Protein AF-Q7N1L1-F1 (afdb_monomer)

pLDDT: mean 80.29, std 11.64, range [38.25, 93.38]

Solvent-accessible surface area (backbone at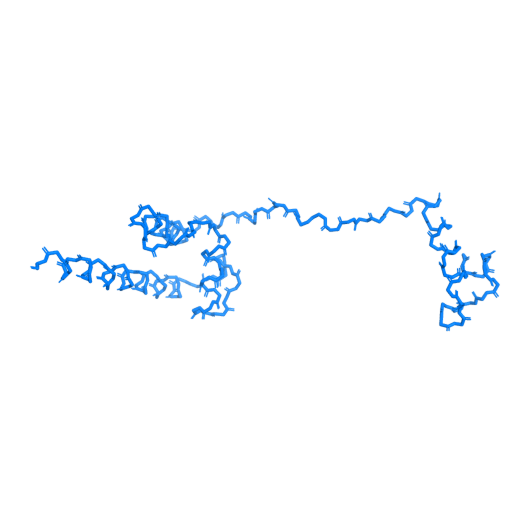oms only — not comparable to full-atom values): 7245 Å² total; per-residue (Å²): 104,56,48,80,73,63,71,36,92,46,78,88,78,50,51,73,72,48,51,50,53,49,54,50,54,40,41,75,74,66,54,72,85,74,74,82,67,79,65,86,68,69,68,83,74,57,81,50,71,65,51,50,50,51,52,51,52,48,40,50,38,22,74,76,61,78,35,95,60,60,48,71,66,51,49,31,56,51,45,24,74,77,69,74,43,82,41,74,79,75,55,52,73,67,56,48,52,52,50,49,53,52,51,51,52,51,52,50,54,54,54,52,56,57,59,70,74,75,114

Secondary structure (DSSP, 8-state):
-HHHHHS-S-GGG--HHHHHHHHHHHHHTT------------PPPP--HHHHHHHHHHHHHHHTTSSS---HHHHHHHHHHHHS-S-GGG--HHHHHHHHHHHHHHHHHHHHHHHTT--

Structure (mmCIF, N/CA/C/O backbone):
data_AF-Q7N1L1-F1
#
_entry.id   AF-Q7N1L1-F1
#
loop_
_atom_site.group_PDB
_atom_site.id
_atom_site.type_symbol
_atom_site.label_atom_id
_atom_site.label_alt_id
_atom_site.label_comp_id
_atom_site.label_asym_id
_atom_site.label_entity_id
_atom_site.label_seq_id
_atom_site.pdbx_PDB_ins_code
_atom_site.Cartn_x
_atom_site.Cartn_y
_atom_site.Cartn_z
_atom_site.occupancy
_atom_site.B_iso_or_equiv
_atom_site.auth_seq_id
_atom_site.auth_comp_id
_atom_site.auth_asym_id
_atom_site.auth_atom_id
_atom_site.pdbx_PDB_model_num
ATOM 1 N N . MET A 1 1 ? 21.893 -0.459 -40.552 1.00 66.56 1 MET A N 1
ATOM 2 C CA . MET A 1 1 ? 20.417 -0.343 -40.559 1.00 66.56 1 MET A CA 1
ATOM 3 C C . MET A 1 1 ? 19.977 1.081 -40.849 1.00 66.56 1 MET A C 1
ATOM 5 O O . MET A 1 1 ? 19.314 1.289 -41.845 1.00 66.56 1 MET A O 1
ATOM 9 N N . LEU A 1 2 ? 20.378 2.064 -40.043 1.00 73.75 2 LEU A N 1
ATOM 10 C CA . LEU A 1 2 ? 20.108 3.477 -40.334 1.00 73.75 2 LEU A CA 1
ATOM 11 C C . LEU A 1 2 ? 20.716 3.895 -41.686 1.00 73.75 2 LEU A C 1
ATOM 13 O O . LEU A 1 2 ? 19.988 4.262 -42.598 1.00 73.75 2 LEU A O 1
ATOM 17 N N . LEU A 1 3 ? 22.014 3.640 -41.879 1.00 79.06 3 LEU A N 1
ATOM 18 C CA . LEU A 1 3 ? 22.712 3.905 -43.145 1.00 79.06 3 LEU A CA 1
ATOM 19 C C . LEU A 1 3 ? 22.078 3.204 -44.362 1.00 79.06 3 LEU A C 1
ATOM 21 O O . LEU A 1 3 ? 22.011 3.781 -45.438 1.00 79.06 3 LEU A O 1
ATOM 25 N N . SER A 1 4 ? 21.588 1.973 -44.190 1.00 75.56 4 SER A N 1
ATOM 26 C CA . SER A 1 4 ? 21.004 1.177 -45.278 1.00 75.56 4 SER A CA 1
ATOM 27 C C . SER A 1 4 ? 19.576 1.595 -45.638 1.00 75.56 4 SER A C 1
ATOM 29 O O . SER A 1 4 ? 19.164 1.416 -46.775 1.00 75.56 4 SER A O 1
ATOM 31 N N . GLU A 1 5 ? 18.811 2.125 -44.680 1.00 74.12 5 GLU A N 1
ATOM 32 C CA . GLU A 1 5 ? 17.409 2.516 -44.890 1.00 74.12 5 GLU A CA 1
ATOM 33 C C . GLU A 1 5 ? 17.251 4.009 -45.210 1.00 74.12 5 GLU A C 1
ATOM 35 O O . GLU A 1 5 ? 16.289 4.394 -45.875 1.00 74.12 5 GLU A O 1
ATOM 40 N N . THR A 1 6 ? 18.171 4.861 -44.740 1.00 74.62 6 THR A N 1
ATOM 41 C CA . THR A 1 6 ? 18.052 6.327 -44.843 1.00 74.62 6 THR A CA 1
ATOM 42 C C . THR A 1 6 ? 19.311 7.035 -45.341 1.00 74.62 6 THR A C 1
ATOM 44 O O . THR A 1 6 ? 19.264 8.245 -45.553 1.00 74.62 6 THR A O 1
ATOM 47 N N . GLY A 1 7 ? 20.433 6.327 -45.518 1.00 79.06 7 GLY A N 1
ATOM 48 C CA . GLY A 1 7 ? 21.715 6.918 -45.927 1.00 79.06 7 GLY A CA 1
ATOM 49 C C . GLY A 1 7 ? 22.415 7.743 -44.841 1.00 79.06 7 GLY A C 1
ATOM 50 O O . GLY A 1 7 ? 23.509 8.245 -45.075 1.00 79.06 7 GLY A O 1
ATOM 51 N N . LYS A 1 8 ? 21.815 7.878 -43.651 1.00 80.12 8 LYS A N 1
ATOM 52 C CA . LYS A 1 8 ? 22.313 8.720 -42.554 1.00 80.12 8 LYS A CA 1
ATOM 53 C C . LYS A 1 8 ? 22.789 7.875 -41.380 1.00 80.12 8 LYS A C 1
ATOM 55 O O . LYS A 1 8 ? 22.163 6.875 -41.019 1.00 80.12 8 LYS A O 1
ATOM 60 N N . ALA A 1 9 ? 23.912 8.273 -40.786 1.00 80.69 9 ALA A N 1
ATOM 61 C CA . ALA A 1 9 ? 24.517 7.558 -39.662 1.00 80.69 9 ALA A CA 1
ATOM 62 C C . ALA A 1 9 ? 23.854 7.906 -38.320 1.00 80.69 9 ALA A C 1
ATOM 64 O O . ALA A 1 9 ? 23.963 7.137 -37.366 1.00 80.69 9 ALA A O 1
ATOM 65 N N . SER A 1 10 ? 23.132 9.030 -38.257 1.00 79.19 10 SER A N 1
ATOM 66 C CA . SER A 1 10 ? 22.520 9.557 -37.039 1.00 79.19 10 SER A CA 1
ATOM 67 C C . SER A 1 10 ? 21.019 9.775 -37.203 1.00 79.19 10 SER A C 1
ATOM 69 O O . SER A 1 10 ? 20.565 10.318 -38.208 1.00 79.19 10 SER A O 1
ATOM 71 N N . THR A 1 11 ? 20.236 9.401 -36.189 1.00 74.50 11 THR A N 1
ATOM 72 C CA . THR A 1 11 ? 18.792 9.691 -36.116 1.00 74.50 11 THR A CA 1
ATOM 73 C C . THR A 1 11 ? 18.499 11.173 -35.898 1.00 74.50 11 THR A C 1
ATOM 75 O O . THR A 1 11 ? 17.405 11.619 -36.223 1.00 74.50 11 THR A O 1
ATOM 78 N N . ARG A 1 12 ? 19.474 11.949 -35.397 1.00 77.19 12 ARG A N 1
ATOM 79 C CA . ARG A 1 12 ? 19.357 13.406 -35.206 1.00 77.19 12 ARG A CA 1
ATOM 80 C C . ARG A 1 12 ? 19.298 14.166 -36.532 1.00 77.19 12 ARG A C 1
ATOM 82 O O . ARG A 1 12 ? 18.763 15.264 -36.586 1.00 77.19 12 ARG A O 1
ATOM 89 N N . GLU A 1 13 ? 19.846 13.576 -37.586 1.00 78.56 13 GLU A N 1
ATOM 90 C CA . GLU A 1 13 ? 19.880 14.154 -38.930 1.00 78.56 13 GLU A CA 1
ATOM 91 C C . GLU A 1 13 ? 18.685 13.707 -39.783 1.00 78.56 13 GLU A C 1
ATOM 93 O O . GLU A 1 13 ? 18.573 14.120 -40.936 1.00 78.56 13 GLU A O 1
ATOM 98 N N . MET A 1 14 ? 17.819 12.824 -39.273 1.00 81.06 14 MET A N 1
ATOM 99 C CA . MET A 1 14 ? 16.713 12.238 -40.033 1.00 81.06 14 MET A CA 1
ATOM 100 C C . MET A 1 14 ? 15.444 13.080 -39.952 1.00 81.06 14 MET A C 1
ATOM 102 O O . MET A 1 14 ? 15.092 13.589 -38.894 1.00 81.06 14 MET A O 1
ATOM 106 N N . ASP A 1 15 ? 14.729 13.149 -41.073 1.00 84.12 15 ASP A N 1
ATOM 107 C CA . ASP A 1 15 ? 13.396 13.745 -41.138 1.00 84.12 15 ASP A CA 1
ATOM 108 C C . ASP A 1 15 ? 12.303 12.718 -40.766 1.00 84.12 15 ASP A C 1
ATOM 110 O O . ASP A 1 15 ? 12.524 11.502 -40.816 1.00 84.12 15 ASP A O 1
ATOM 114 N N . ILE A 1 16 ? 11.105 13.184 -40.415 1.00 83.31 16 ILE A N 1
ATOM 115 C CA . ILE A 1 16 ? 9.947 12.365 -40.007 1.00 83.31 16 ILE A CA 1
ATOM 116 C C . ILE A 1 16 ? 9.665 11.171 -40.952 1.00 83.31 16 ILE A C 1
ATOM 118 O O . ILE A 1 16 ? 9.505 10.044 -40.457 1.00 83.31 16 ILE A O 1
ATOM 122 N N . PRO A 1 17 ? 9.643 11.325 -42.293 1.00 85.31 17 PRO A N 1
ATOM 123 C CA . PRO A 1 17 ? 9.456 10.190 -43.201 1.00 85.31 17 PRO A CA 1
ATOM 124 C C . PRO A 1 17 ? 10.602 9.167 -43.131 1.00 85.31 17 PRO A C 1
ATOM 126 O O 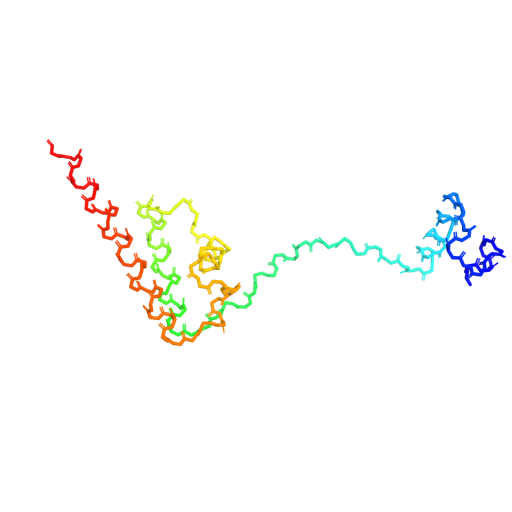. PRO A 1 17 ? 10.368 7.961 -43.231 1.00 85.31 17 PRO A O 1
ATOM 129 N N . GLN A 1 18 ? 11.839 9.614 -42.895 1.00 83.44 18 GLN A N 1
ATOM 130 C CA . GLN A 1 18 ? 13.003 8.732 -42.763 1.00 83.44 18 GLN A CA 1
ATOM 131 C C . GLN A 1 18 ? 12.942 7.924 -41.459 1.00 83.44 18 GLN A C 1
ATOM 133 O O . GLN A 1 18 ? 13.210 6.722 -41.461 1.00 83.44 18 GLN A O 1
ATOM 138 N N . LEU A 1 19 ? 12.517 8.555 -40.362 1.00 84.56 19 LEU A N 1
ATOM 139 C CA . LEU A 1 19 ? 12.297 7.884 -39.077 1.00 84.56 19 LEU A CA 1
ATOM 140 C C . LEU A 1 19 ? 11.189 6.824 -39.168 1.00 84.56 19 LEU A C 1
ATOM 142 O O . LEU A 1 19 ? 11.333 5.725 -38.628 1.00 84.56 19 LEU A O 1
ATOM 146 N N . THR A 1 20 ? 10.116 7.117 -39.905 1.00 86.12 20 THR A N 1
ATOM 147 C CA . THR A 1 20 ? 9.008 6.172 -40.126 1.00 86.12 20 THR A CA 1
ATOM 148 C C . THR A 1 20 ? 9.477 4.933 -40.891 1.00 86.12 20 THR A C 1
ATOM 150 O O . THR A 1 20 ? 9.197 3.807 -40.477 1.00 86.12 20 THR A O 1
ATOM 153 N N . ARG A 1 21 ? 10.287 5.120 -41.940 1.00 84.94 21 ARG A N 1
ATOM 154 C CA . ARG A 1 21 ? 10.881 4.018 -42.713 1.00 84.94 21 ARG A CA 1
ATOM 155 C C . ARG A 1 21 ? 11.781 3.120 -41.862 1.00 84.94 21 ARG A C 1
ATOM 157 O O . ARG A 1 21 ? 11.700 1.896 -41.954 1.00 84.94 21 ARG A O 1
ATOM 164 N N . VAL A 1 22 ? 12.605 3.710 -40.995 1.00 86.88 22 VAL A N 1
ATOM 165 C CA . VAL A 1 22 ? 13.438 2.950 -40.046 1.00 86.88 22 VAL A CA 1
ATOM 166 C C . VAL A 1 22 ? 12.566 2.132 -39.097 1.00 86.88 22 VAL A C 1
ATOM 168 O O . VAL A 1 22 ? 12.830 0.948 -38.892 1.00 86.88 22 VAL A O 1
ATOM 171 N N . LEU A 1 23 ? 11.507 2.729 -38.550 1.00 86.19 23 LEU A N 1
ATOM 172 C CA . LEU A 1 23 ? 10.586 2.056 -37.636 1.00 86.19 23 LEU A CA 1
ATOM 173 C C . LEU A 1 23 ? 9.878 0.866 -38.306 1.00 86.19 23 LEU A C 1
ATOM 175 O O . LEU A 1 23 ? 9.731 -0.194 -37.694 1.00 86.19 23 LEU A O 1
ATOM 179 N N . GLU A 1 24 ? 9.482 0.996 -39.570 1.00 85.94 24 GLU A N 1
ATOM 180 C CA . GLU A 1 24 ? 8.929 -0.113 -40.355 1.00 85.94 24 GLU A CA 1
ATOM 181 C C . GLU A 1 24 ? 9.956 -1.212 -40.632 1.00 85.94 24 GLU A C 1
ATOM 183 O O . GLU A 1 24 ? 9.649 -2.396 -40.475 1.00 85.94 24 GLU A O 1
ATOM 188 N N . ALA A 1 25 ? 11.189 -0.845 -40.988 1.00 87.00 25 ALA A N 1
ATOM 189 C CA . ALA A 1 25 ? 12.273 -1.802 -41.173 1.00 87.00 25 ALA A CA 1
ATOM 190 C C . ALA A 1 25 ? 12.587 -2.561 -39.870 1.00 87.00 25 ALA A C 1
ATOM 192 O O . ALA A 1 25 ? 12.856 -3.763 -39.904 1.00 87.00 25 ALA A O 1
ATOM 193 N N . MET A 1 26 ? 12.492 -1.900 -38.709 1.00 85.69 26 MET A N 1
ATOM 194 C CA . MET A 1 26 ? 12.628 -2.546 -37.397 1.00 85.69 26 MET A CA 1
ATOM 195 C C . MET A 1 26 ? 11.504 -3.553 -37.170 1.00 85.69 26 MET A C 1
ATOM 197 O O . MET A 1 26 ? 11.784 -4.703 -36.828 1.00 85.69 26 MET A O 1
ATOM 201 N N . LYS A 1 27 ? 10.246 -3.169 -37.423 1.00 85.31 27 LYS A N 1
ATOM 202 C CA . LYS A 1 27 ? 9.093 -4.078 -37.308 1.00 85.31 27 LYS A CA 1
ATOM 203 C C . LYS A 1 27 ? 9.238 -5.308 -38.208 1.00 85.31 27 LYS A C 1
ATOM 205 O O . LYS A 1 27 ? 9.040 -6.424 -37.736 1.00 85.31 27 LYS A O 1
ATOM 210 N N . LYS A 1 28 ? 9.646 -5.122 -39.470 1.00 85.06 28 LYS A N 1
ATOM 211 C CA . LYS A 1 28 ? 9.885 -6.216 -40.433 1.00 85.06 28 LYS A CA 1
ATOM 212 C C . LYS A 1 28 ? 10.968 -7.190 -39.966 1.00 85.06 28 LYS A C 1
ATOM 214 O O . LYS A 1 28 ? 10.852 -8.385 -40.199 1.00 85.06 28 LYS A O 1
ATOM 219 N N . ARG A 1 29 ? 11.991 -6.697 -39.264 1.00 86.00 29 ARG A N 1
ATOM 220 C CA . ARG A 1 29 ? 13.066 -7.515 -38.672 1.00 86.00 29 ARG A CA 1
ATOM 221 C C . ARG A 1 29 ? 12.678 -8.170 -37.339 1.00 86.00 29 ARG A C 1
ATOM 223 O O . ARG A 1 29 ? 13.530 -8.757 -36.682 1.00 86.00 29 ARG A O 1
ATOM 230 N N . GLY A 1 30 ? 11.410 -8.081 -36.933 1.00 83.81 30 GLY A N 1
ATOM 231 C CA . GLY A 1 30 ? 10.890 -8.738 -35.735 1.00 83.81 30 GLY A CA 1
ATOM 232 C C . GLY A 1 30 ? 10.843 -7.857 -34.487 1.00 83.81 30 GLY A C 1
ATOM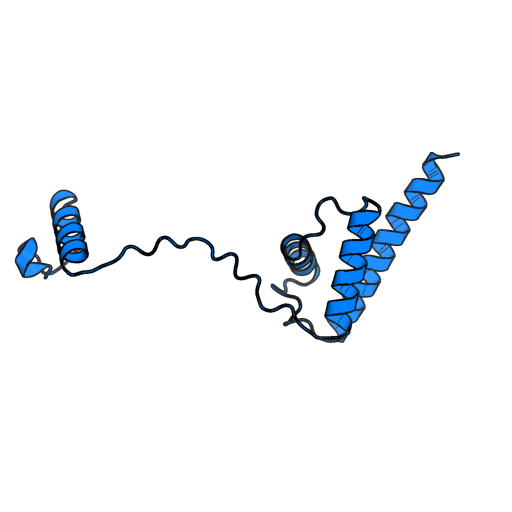 233 O O . GLY A 1 30 ? 10.549 -8.369 -33.406 1.00 83.81 30 GLY A O 1
ATOM 234 N N . PHE A 1 31 ? 11.082 -6.544 -34.601 1.00 84.56 31 PHE A N 1
ATOM 235 C CA . PHE A 1 31 ? 10.857 -5.621 -33.488 1.00 84.56 31 PHE A CA 1
ATOM 236 C C . PHE A 1 31 ? 9.365 -5.573 -33.140 1.00 84.56 31 PHE A C 1
ATOM 238 O O . PHE A 1 31 ? 8.537 -5.054 -33.892 1.00 84.56 31 PHE A O 1
ATOM 245 N N . LYS A 1 32 ? 9.018 -6.113 -31.972 1.00 81.62 32 LYS A N 1
ATOM 246 C CA . LYS A 1 32 ? 7.662 -6.074 -31.426 1.00 81.62 32 LYS A CA 1
ATOM 247 C C . LYS A 1 32 ? 7.555 -4.888 -30.477 1.00 81.62 32 LYS A C 1
ATOM 249 O O . LYS A 1 32 ? 8.236 -4.853 -29.456 1.00 81.62 32 LYS A O 1
ATOM 254 N N . ILE A 1 33 ? 6.667 -3.944 -30.786 1.00 76.38 33 ILE A N 1
ATOM 255 C CA . ILE A 1 33 ? 6.300 -2.880 -29.847 1.00 76.38 33 ILE A CA 1
ATOM 256 C C . ILE A 1 33 ? 5.549 -3.551 -28.697 1.00 76.38 33 ILE A C 1
ATOM 258 O O . ILE A 1 33 ? 4.374 -3.901 -28.824 1.00 76.38 33 ILE A O 1
ATOM 262 N N . GLN A 1 34 ? 6.234 -3.770 -27.576 1.00 69.50 34 GLN A N 1
ATOM 263 C CA . GLN A 1 34 ? 5.560 -4.135 -26.343 1.00 69.50 34 GLN A CA 1
ATOM 264 C C . GLN A 1 34 ? 4.762 -2.917 -25.892 1.00 69.50 34 GLN A C 1
ATOM 266 O O . GLN A 1 34 ? 5.313 -1.949 -25.372 1.00 69.50 34 GLN A O 1
ATOM 271 N N . SER A 1 35 ? 3.441 -2.958 -26.080 1.00 63.22 35 SER A N 1
ATOM 272 C CA . SER A 1 35 ? 2.597 -2.129 -25.232 1.00 63.22 35 SER A CA 1
ATOM 273 C C . SER A 1 35 ? 2.866 -2.591 -23.805 1.00 63.22 35 SER A C 1
ATOM 275 O O . SER A 1 35 ? 2.740 -3.780 -23.499 1.00 63.22 35 SER A O 1
ATOM 277 N N . PHE A 1 36 ? 3.263 -1.670 -22.927 1.00 58.81 36 PHE A N 1
ATOM 278 C CA . PHE A 1 36 ? 3.156 -1.887 -21.492 1.00 58.81 36 PHE A CA 1
ATOM 279 C C . PHE A 1 36 ? 1.661 -2.016 -21.183 1.00 58.81 36 PHE A C 1
ATOM 281 O O . PHE A 1 36 ? 1.023 -1.099 -20.670 1.00 58.81 36 PHE A O 1
ATOM 288 N N . ARG A 1 37 ? 1.057 -3.166 -21.507 1.00 56.75 37 ARG A N 1
ATOM 289 C CA . ARG A 1 37 ? -0.133 -3.615 -20.802 1.00 56.75 37 ARG A CA 1
ATOM 290 C C . ARG A 1 37 ? 0.335 -3.643 -19.365 1.00 56.75 37 ARG A C 1
ATOM 292 O O . ARG A 1 37 ? 1.178 -4.478 -19.043 1.00 56.75 37 ARG A O 1
ATOM 299 N N . LYS A 1 38 ? -0.120 -2.679 -18.553 1.00 55.72 38 LYS A N 1
ATOM 300 C CA . LYS A 1 38 ? 0.094 -2.667 -17.106 1.00 55.72 38 LYS A CA 1
ATOM 301 C C . LYS A 1 38 ? -0.285 -4.059 -16.647 1.00 55.72 38 LYS A C 1
ATOM 303 O O . LYS A 1 38 ? -1.470 -4.382 -16.579 1.00 55.72 38 LYS A O 1
ATOM 308 N N . SER A 1 39 ? 0.705 -4.929 -16.477 1.00 53.41 39 SER A N 1
ATOM 309 C CA . SER A 1 39 ? 0.411 -6.294 -16.118 1.00 53.41 39 SER A CA 1
ATOM 310 C C . SER A 1 39 ? -0.284 -6.155 -14.779 1.00 53.41 39 SER A C 1
ATOM 312 O O . SER A 1 39 ? 0.307 -5.591 -13.856 1.00 53.41 39 SER A O 1
ATOM 314 N N . LYS A 1 40 ? -1.520 -6.645 -14.658 1.00 54.94 40 LYS A N 1
ATOM 315 C CA . LYS A 1 40 ? -2.171 -6.887 -13.365 1.00 54.94 40 LYS A CA 1
ATOM 316 C C . LYS A 1 40 ? -1.409 -7.976 -12.587 1.00 54.94 40 LYS A C 1
ATOM 318 O O . LYS A 1 40 ? -2.017 -8.795 -11.912 1.00 54.94 40 LYS A O 1
ATOM 323 N N . LYS A 1 41 ? -0.074 -8.027 -12.687 1.00 50.47 41 LYS A N 1
ATOM 324 C CA . LYS A 1 41 ? 0.779 -8.686 -11.715 1.00 50.47 41 LYS A CA 1
ATOM 325 C C . LYS A 1 41 ? 0.614 -7.864 -10.447 1.00 50.47 41 LYS A C 1
ATOM 327 O O . LYS A 1 41 ? 1.360 -6.922 -10.193 1.00 50.47 41 LYS A O 1
ATOM 332 N N . SER A 1 42 ? -0.447 -8.182 -9.709 1.00 56.94 42 SER A N 1
ATOM 333 C CA . SER A 1 42 ? -0.490 -7.944 -8.279 1.00 56.94 42 SER A CA 1
ATOM 334 C C . SER A 1 42 ? 0.858 -8.425 -7.771 1.00 56.94 42 SER A C 1
ATOM 336 O O . SER A 1 42 ? 1.209 -9.587 -7.993 1.00 56.94 42 SER A O 1
ATOM 338 N N . ARG A 1 43 ? 1.666 -7.511 -7.226 1.00 59.66 43 ARG A N 1
ATOM 339 C CA . ARG A 1 43 ? 2.930 -7.894 -6.596 1.00 59.66 43 ARG A CA 1
ATOM 340 C C . ARG A 1 43 ? 2.627 -9.041 -5.626 1.00 59.66 43 ARG A C 1
ATOM 342 O O . ARG A 1 43 ? 1.527 -9.041 -5.058 1.00 59.66 43 ARG A O 1
ATOM 349 N N . PRO A 1 44 ? 3.533 -10.025 -5.485 1.00 61.59 44 PRO A N 1
ATOM 350 C CA . PRO A 1 44 ? 3.335 -11.098 -4.525 1.00 61.59 44 PRO A CA 1
ATOM 351 C C . PRO A 1 44 ? 2.982 -10.472 -3.177 1.00 61.59 44 PRO A C 1
ATOM 353 O O . PRO A 1 44 ? 3.674 -9.579 -2.692 1.00 61.59 44 PRO A O 1
ATOM 356 N N . LEU A 1 45 ? 1.824 -10.870 -2.658 1.00 65.00 45 LEU A N 1
ATOM 357 C CA . LEU A 1 45 ? 1.278 -10.356 -1.415 1.00 65.00 45 LEU A CA 1
ATOM 358 C C . LEU A 1 45 ? 2.266 -10.696 -0.304 1.00 65.00 45 LEU A C 1
ATOM 360 O O . LEU A 1 45 ? 2.563 -11.869 -0.077 1.00 65.00 45 LEU A O 1
ATOM 364 N N . ASP A 1 46 ? 2.757 -9.669 0.387 1.00 70.81 46 ASP A N 1
ATOM 365 C CA . ASP A 1 46 ? 3.677 -9.883 1.496 1.00 70.81 46 ASP A CA 1
ATOM 366 C C . ASP A 1 46 ? 3.027 -10.807 2.533 1.00 70.81 46 ASP A C 1
ATOM 368 O O . ASP A 1 46 ? 1.845 -10.658 2.859 1.00 70.81 46 ASP A O 1
ATOM 372 N N . SER A 1 47 ? 3.768 -11.807 2.999 1.00 71.31 47 SER A N 1
ATOM 373 C CA . SER A 1 47 ? 3.239 -12.867 3.864 1.00 71.31 47 SER A CA 1
ATOM 374 C C . SER A 1 47 ? 3.488 -12.607 5.346 1.00 71.31 47 SER A C 1
ATOM 376 O O . SER A 1 47 ? 3.031 -13.404 6.171 1.00 71.31 47 SER A O 1
ATOM 378 N N . HIS A 1 48 ? 4.140 -11.490 5.687 1.00 80.44 48 HIS A N 1
ATOM 379 C CA . HIS A 1 48 ? 4.428 -11.124 7.067 1.00 80.44 48 HIS A CA 1
ATOM 380 C C . HIS A 1 48 ? 3.136 -11.035 7.914 1.00 80.44 48 HIS A C 1
ATOM 382 O O . HIS A 1 48 ? 2.117 -10.509 7.438 1.00 80.44 48 HIS A O 1
ATOM 388 N N . PRO A 1 49 ? 3.128 -11.527 9.172 1.00 83.44 49 PRO A N 1
ATOM 389 C CA . PRO A 1 49 ? 1.936 -11.517 10.027 1.00 83.44 49 PRO A CA 1
ATOM 390 C C . PRO A 1 49 ? 1.322 -10.123 10.220 1.00 83.44 49 PRO A C 1
ATOM 392 O O . PRO A 1 49 ? 0.101 -9.968 10.162 1.00 83.44 49 PRO A O 1
ATOM 395 N N . GLN A 1 50 ? 2.153 -9.088 10.381 1.00 84.69 50 GLN A N 1
ATOM 396 C CA . GLN A 1 50 ? 1.674 -7.706 10.507 1.00 84.69 50 GLN A CA 1
ATOM 397 C C . GLN A 1 50 ? 1.041 -7.200 9.203 1.00 84.69 50 GLN A C 1
ATOM 399 O O . GLN A 1 50 ? -0.029 -6.597 9.244 1.00 84.69 50 GLN A O 1
ATOM 404 N N . SER A 1 51 ? 1.620 -7.520 8.043 1.00 85.62 51 SER A N 1
ATOM 405 C CA . SER A 1 51 ? 1.054 -7.171 6.733 1.00 85.62 51 SER A CA 1
ATOM 406 C C . SER A 1 51 ? -0.304 -7.838 6.502 1.00 85.62 51 SER A C 1
ATOM 408 O O . SER A 1 51 ? -1.237 -7.204 6.007 1.00 85.62 51 SER A O 1
ATOM 410 N N . LYS A 1 52 ? -0.475 -9.098 6.937 1.00 87.31 52 LYS A N 1
ATOM 411 C CA . LYS A 1 52 ? -1.789 -9.770 6.954 1.00 87.31 52 LYS A CA 1
ATOM 412 C C . LYS A 1 52 ? -2.795 -9.029 7.837 1.00 87.31 52 LYS A C 1
ATOM 414 O O . LYS A 1 52 ? -3.921 -8.814 7.399 1.00 87.31 52 LYS A O 1
ATOM 419 N N . LYS A 1 53 ? -2.385 -8.596 9.032 1.00 89.12 53 LYS A N 1
ATOM 420 C CA . LYS A 1 53 ? -3.244 -7.844 9.958 1.00 89.12 53 LYS A CA 1
ATOM 421 C C . LYS A 1 53 ? -3.670 -6.486 9.394 1.00 89.12 53 LYS A C 1
ATOM 423 O O . LYS A 1 53 ? -4.845 -6.146 9.473 1.00 89.12 53 LYS A O 1
ATOM 428 N N . ILE A 1 54 ? -2.747 -5.740 8.785 1.00 90.44 54 ILE A N 1
ATOM 429 C CA . ILE A 1 54 ? -3.039 -4.448 8.141 1.00 90.44 54 ILE A CA 1
ATOM 430 C C . ILE A 1 54 ? -4.076 -4.629 7.026 1.00 90.44 54 ILE A C 1
ATOM 432 O O . ILE A 1 54 ? -5.057 -3.888 6.974 1.00 90.44 54 ILE A O 1
ATOM 436 N N . ARG A 1 55 ? -3.906 -5.645 6.170 1.00 90.50 55 ARG A N 1
ATOM 437 C CA . ARG A 1 55 ? -4.878 -5.955 5.110 1.00 90.50 55 ARG A CA 1
ATOM 438 C C . ARG A 1 55 ? -6.246 -6.340 5.663 1.00 90.50 55 ARG A C 1
ATOM 440 O O . ARG A 1 55 ? -7.251 -5.856 5.154 1.00 90.50 55 ARG A O 1
ATOM 447 N N . ALA A 1 56 ? -6.288 -7.180 6.697 1.00 91.31 56 ALA A N 1
ATOM 448 C CA . ALA A 1 56 ? -7.542 -7.585 7.327 1.00 91.31 56 ALA A CA 1
ATOM 449 C C . ALA A 1 56 ? -8.312 -6.372 7.877 1.00 91.31 56 ALA A C 1
ATOM 451 O O . ALA A 1 56 ? -9.483 -6.205 7.550 1.00 91.31 56 ALA A O 1
ATOM 452 N N . LEU A 1 57 ? -7.630 -5.479 8.606 1.00 91.88 57 LEU A N 1
ATOM 453 C CA . LEU A 1 57 ? -8.224 -4.235 9.111 1.00 91.88 57 LEU A CA 1
ATOM 454 C C . LEU A 1 57 ? -8.729 -3.335 7.977 1.00 91.88 57 LEU A C 1
ATOM 456 O O . LEU A 1 57 ? -9.820 -2.782 8.061 1.00 91.88 57 LEU A O 1
ATOM 460 N N . TRP A 1 58 ? -7.964 -3.199 6.892 1.00 93.38 58 TRP A N 1
ATOM 461 C CA . TRP A 1 58 ? -8.376 -2.398 5.738 1.00 93.38 58 TRP A CA 1
ATOM 462 C C . TRP A 1 58 ? -9.655 -2.928 5.077 1.00 93.38 58 TRP A C 1
ATOM 464 O O . TRP A 1 58 ? -10.559 -2.154 4.757 1.00 93.38 58 TRP A O 1
ATOM 474 N N . LEU A 1 59 ? -9.746 -4.249 4.896 1.00 91.38 59 LEU A N 1
ATOM 475 C CA . LEU A 1 59 ? -10.928 -4.906 4.335 1.00 91.38 59 LEU A CA 1
ATOM 476 C C . LEU A 1 59 ? -12.138 -4.788 5.263 1.00 91.38 59 LEU A C 1
ATOM 478 O O . LEU A 1 59 ? -13.238 -4.502 4.793 1.00 91.38 59 LEU A O 1
ATOM 482 N N . GLU A 1 60 ? -11.938 -4.940 6.571 1.00 90.38 60 GLU A N 1
ATOM 483 C CA . GLU A 1 60 ? -12.983 -4.723 7.571 1.00 90.38 60 GLU A CA 1
ATOM 484 C C . GLU A 1 60 ? -13.513 -3.282 7.502 1.00 90.38 60 GLU A C 1
ATOM 486 O O . GLU A 1 60 ? -14.715 -3.063 7.347 1.00 90.38 60 GLU A O 1
ATOM 491 N N . MET A 1 61 ? -12.626 -2.284 7.499 1.00 90.44 61 MET A N 1
ATOM 492 C CA . MET A 1 61 ? -13.009 -0.876 7.357 1.00 90.44 61 MET A CA 1
ATOM 493 C C . MET A 1 61 ? -13.748 -0.591 6.041 1.00 90.44 61 MET A C 1
ATOM 495 O O . MET A 1 61 ? -14.651 0.248 6.017 1.00 90.44 61 MET A O 1
ATOM 499 N N . ALA A 1 62 ? -13.400 -1.280 4.951 1.00 91.31 62 ALA A N 1
ATOM 500 C CA . ALA A 1 62 ? -14.131 -1.184 3.691 1.00 91.31 62 ALA A CA 1
ATOM 501 C C . ALA A 1 62 ? -15.531 -1.815 3.784 1.00 91.31 62 ALA A C 1
ATOM 503 O O . ALA A 1 62 ? -16.490 -1.223 3.296 1.00 91.31 62 ALA A O 1
ATOM 504 N N . SER A 1 63 ? -15.674 -2.958 4.465 1.00 87.56 63 SER A N 1
ATOM 505 C CA . SER A 1 63 ? -16.972 -3.622 4.673 1.00 87.56 63 SER A CA 1
ATOM 506 C C . SER A 1 63 ? -17.951 -2.780 5.500 1.00 87.56 63 SER A C 1
ATOM 508 O O . SER A 1 63 ? -19.136 -2.727 5.187 1.00 87.56 63 SER A O 1
ATOM 510 N N . ILE A 1 64 ? -17.448 -2.043 6.495 1.00 87.44 64 ILE A N 1
ATOM 511 C CA . ILE A 1 64 ? -18.240 -1.126 7.336 1.00 87.44 64 ILE A CA 1
ATOM 512 C C . ILE A 1 64 ? -18.530 0.203 6.599 1.00 87.44 64 ILE A C 1
ATOM 514 O O . ILE A 1 64 ? -19.296 1.041 7.077 1.00 87.44 64 ILE A O 1
ATOM 518 N N . GLY A 1 65 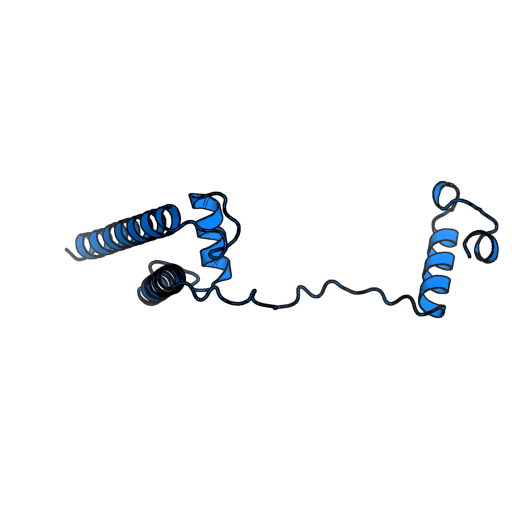? -17.938 0.411 5.417 1.00 87.75 65 GLY A N 1
ATOM 519 C CA . GLY A 1 65 ? -18.128 1.606 4.593 1.00 87.75 65 GLY A CA 1
ATOM 520 C C . GLY A 1 65 ? -17.287 2.813 5.022 1.00 87.75 65 GLY A C 1
ATOM 521 O O . GLY A 1 65 ? -17.508 3.919 4.533 1.00 87.75 65 GLY A O 1
ATOM 522 N N . ILE A 1 66 ? -16.305 2.624 5.911 1.00 88.00 66 ILE A N 1
ATOM 523 C CA . ILE A 1 66 ? -15.357 3.679 6.311 1.00 88.00 66 ILE A CA 1
ATOM 524 C C . ILE A 1 66 ? -14.423 4.016 5.141 1.00 88.00 66 ILE A C 1
ATOM 526 O O . ILE A 1 66 ? -14.094 5.179 4.898 1.00 88.00 66 ILE A O 1
ATOM 530 N N . VAL A 1 67 ? -14.008 2.988 4.398 1.00 89.50 67 VAL A N 1
ATOM 531 C CA . VAL A 1 67 ? -13.140 3.098 3.224 1.00 89.50 67 VAL A CA 1
ATOM 532 C C . VAL A 1 67 ? -13.946 2.787 1.965 1.00 89.50 67 VAL A C 1
ATOM 534 O O . VAL A 1 67 ? -14.583 1.747 1.867 1.00 89.50 67 VAL A O 1
ATOM 537 N N . ARG A 1 68 ? -13.871 3.662 0.955 1.00 85.75 68 ARG A N 1
ATOM 538 C CA . ARG A 1 68 ? -14.601 3.484 -0.317 1.00 85.75 68 ARG A CA 1
ATOM 539 C C . ARG A 1 68 ? -14.051 2.360 -1.201 1.00 85.75 68 ARG A C 1
ATOM 541 O O . ARG A 1 68 ? -1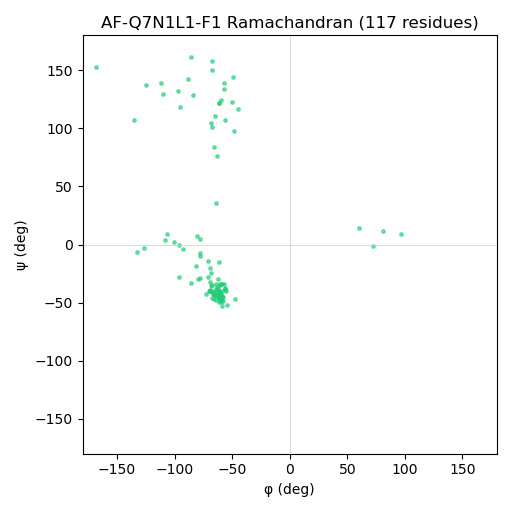4.782 1.814 -2.016 1.00 85.75 68 ARG A O 1
ATOM 548 N N . ASN A 1 69 ? -12.755 2.058 -1.100 1.00 88.38 69 ASN A N 1
ATOM 549 C CA . ASN A 1 69 ? -12.078 1.071 -1.940 1.00 88.38 69 ASN A CA 1
ATOM 550 C C . ASN A 1 69 ? -11.169 0.161 -1.097 1.00 88.38 69 ASN A C 1
ATOM 552 O O . ASN A 1 69 ? -10.096 0.580 -0.667 1.00 88.38 69 ASN A O 1
ATOM 556 N N . GLY A 1 70 ? -11.584 -1.095 -0.913 1.00 85.88 70 GLY A N 1
ATOM 557 C CA . GLY A 1 70 ? -10.844 -2.115 -0.160 1.00 85.88 70 GLY A CA 1
ATOM 558 C C . GLY A 1 70 ? -9.665 -2.760 -0.902 1.00 85.88 70 GLY A C 1
ATOM 559 O O . GLY A 1 70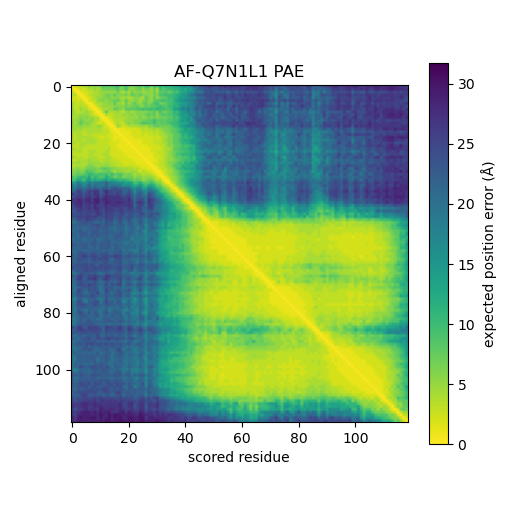 ? -9.067 -3.695 -0.383 1.00 85.88 70 GLY A O 1
ATOM 560 N N . SER A 1 71 ? -9.325 -2.316 -2.117 1.00 87.12 71 SER A N 1
ATOM 561 C CA . SER A 1 71 ? -8.242 -2.930 -2.900 1.00 87.12 71 SER A CA 1
ATOM 562 C C . SER A 1 71 ? -6.850 -2.718 -2.291 1.00 87.12 71 SER A C 1
ATOM 564 O O . SER A 1 71 ? -6.555 -1.672 -1.712 1.00 87.12 71 SER A O 1
ATOM 566 N N . GLU A 1 72 ? -5.950 -3.677 -2.532 1.00 83.75 72 GLU A N 1
ATOM 567 C CA . GLU A 1 72 ? -4.537 -3.621 -2.116 1.00 83.75 72 GLU A CA 1
ATOM 568 C C . GLU A 1 72 ? -3.815 -2.375 -2.662 1.00 83.75 72 GLU A C 1
ATOM 570 O O . GLU A 1 72 ? -2.957 -1.793 -2.007 1.00 83.75 72 GLU A O 1
ATOM 575 N N . GLN A 1 73 ? -4.187 -1.925 -3.865 1.00 84.88 73 GLN A N 1
ATOM 576 C CA . GLN A 1 73 ? -3.624 -0.713 -4.464 1.00 84.88 73 GLN A CA 1
ATOM 577 C C . GLN A 1 73 ? -4.007 0.531 -3.662 1.00 84.88 73 GLN A C 1
ATOM 579 O O . GLN A 1 73 ? -3.160 1.389 -3.423 1.00 84.88 73 GLN A O 1
ATOM 584 N N . ALA A 1 74 ? -5.267 0.626 -3.224 1.00 87.88 74 ALA A N 1
ATOM 585 C CA . ALA A 1 74 ? -5.723 1.735 -2.395 1.00 87.88 74 ALA A CA 1
ATOM 586 C C . ALA A 1 74 ? -5.010 1.742 -1.034 1.00 87.88 74 ALA A C 1
ATOM 588 O O . ALA A 1 74 ? -4.577 2.804 -0.588 1.00 87.88 74 ALA A O 1
ATOM 589 N N . LEU A 1 75 ? -4.807 0.562 -0.437 1.00 88.94 75 LEU A N 1
ATOM 590 C CA . LEU A 1 75 ? -4.025 0.408 0.788 1.00 88.94 75 LEU A CA 1
ATOM 591 C C . LEU A 1 75 ? -2.569 0.860 0.595 1.00 88.94 75 LEU A C 1
ATOM 593 O O . LEU A 1 75 ? -2.078 1.677 1.368 1.00 88.94 75 LEU A O 1
ATOM 597 N N . ALA A 1 76 ? -1.891 0.396 -0.459 1.00 87.25 76 ALA A N 1
ATOM 598 C CA . ALA A 1 76 ? -0.511 0.786 -0.752 1.00 87.25 76 ALA A CA 1
ATOM 599 C C . ALA A 1 76 ? -0.374 2.300 -0.989 1.00 87.25 76 ALA A C 1
ATOM 601 O O . ALA A 1 76 ? 0.555 2.925 -0.485 1.00 87.25 76 ALA A O 1
ATOM 602 N N . HIS A 1 77 ? -1.323 2.916 -1.700 1.00 88.62 77 HIS A N 1
ATOM 603 C CA . HIS A 1 77 ? -1.352 4.368 -1.881 1.00 88.62 77 HIS A CA 1
ATOM 604 C C . HIS A 1 77 ? -1.570 5.127 -0.571 1.00 88.62 77 HIS A C 1
ATOM 606 O O . HIS A 1 77 ? -0.975 6.187 -0.385 1.00 88.62 77 HIS A O 1
ATOM 612 N N . TRP A 1 78 ? -2.421 4.617 0.320 1.00 89.50 78 TRP A N 1
ATOM 613 C CA . TRP A 1 78 ? -2.645 5.228 1.625 1.00 89.50 78 TRP A CA 1
ATOM 614 C C . TRP A 1 78 ? -1.400 5.116 2.515 1.00 89.50 78 TRP A C 1
ATOM 616 O O . TRP A 1 78 ? -0.945 6.129 3.038 1.00 89.50 78 TRP A O 1
ATOM 626 N N . ILE A 1 79 ? -0.777 3.936 2.586 1.00 87.94 79 ILE A N 1
ATOM 627 C CA . ILE A 1 79 ? 0.484 3.727 3.317 1.00 87.94 79 ILE A CA 1
ATOM 628 C C . ILE A 1 79 ? 1.580 4.642 2.772 1.00 87.94 79 ILE A C 1
ATOM 630 O O . ILE A 1 79 ? 2.242 5.321 3.550 1.00 87.94 79 ILE A O 1
ATOM 634 N N . LYS A 1 80 ? 1.713 4.754 1.445 1.00 89.19 80 LYS A N 1
ATOM 635 C CA . LYS A 1 80 ? 2.668 5.676 0.824 1.00 89.19 80 LYS A CA 1
ATOM 636 C C . LYS A 1 80 ? 2.469 7.118 1.283 1.00 89.19 80 LYS A C 1
ATOM 638 O O . LYS A 1 80 ? 3.446 7.822 1.484 1.00 89.19 80 LYS A O 1
ATOM 643 N N . ARG A 1 81 ? 1.232 7.580 1.466 1.00 87.31 81 ARG A N 1
ATOM 644 C CA . ARG A 1 81 ? 0.978 8.939 1.978 1.00 87.31 81 ARG A CA 1
ATOM 645 C C . ARG A 1 81 ? 1.377 9.097 3.445 1.00 87.31 81 ARG A C 1
ATOM 647 O O . ARG A 1 81 ? 1.777 10.184 3.835 1.00 87.31 81 ARG A O 1
ATOM 654 N N . GLU A 1 82 ? 1.258 8.038 4.237 1.00 86.12 82 GLU A N 1
ATOM 655 C CA . GLU A 1 82 ? 1.530 8.068 5.677 1.00 86.12 82 GLU A CA 1
ATOM 656 C C . GLU A 1 82 ? 3.002 7.857 6.041 1.00 86.12 82 GLU A C 1
ATOM 658 O O . GLU A 1 82 ? 3.456 8.400 7.048 1.00 86.12 82 GLU A O 1
ATOM 663 N N . THR A 1 83 ? 3.736 7.053 5.270 1.00 83.75 83 THR A N 1
ATOM 664 C CA . THR A 1 83 ? 5.125 6.667 5.576 1.00 83.75 83 THR A CA 1
ATOM 665 C C . THR A 1 83 ? 6.109 6.927 4.437 1.00 83.75 83 THR A C 1
ATOM 667 O O . THR A 1 83 ? 7.298 6.687 4.610 1.00 83.75 83 THR A O 1
ATOM 670 N N . ASN A 1 84 ? 5.653 7.413 3.276 1.00 84.31 84 ASN A N 1
ATOM 671 C CA . ASN A 1 84 ? 6.439 7.531 2.037 1.00 84.31 84 ASN A CA 1
ATOM 672 C C . ASN A 1 84 ? 6.989 6.201 1.486 1.00 84.31 84 ASN A C 1
ATOM 674 O O . ASN A 1 84 ? 7.810 6.207 0.570 1.00 84.31 84 ASN A O 1
ATOM 678 N N . ILE A 1 85 ? 6.494 5.057 1.972 1.00 83.06 85 ILE A N 1
ATOM 679 C CA . ILE A 1 85 ? 6.925 3.722 1.541 1.00 83.06 85 ILE A CA 1
ATOM 680 C C . ILE A 1 85 ? 5.959 3.158 0.490 1.00 83.06 85 ILE A C 1
ATOM 682 O O . ILE A 1 85 ? 4.742 3.167 0.659 1.00 83.06 85 ILE A O 1
ATOM 686 N N . ASP A 1 86 ? 6.508 2.635 -0.609 1.00 74.44 86 ASP A N 1
ATOM 687 C CA . ASP A 1 86 ? 5.745 2.204 -1.791 1.00 74.44 86 ASP A CA 1
ATOM 688 C C . ASP A 1 86 ? 5.028 0.843 -1.660 1.00 74.44 86 ASP A C 1
ATOM 690 O O . ASP A 1 86 ? 4.240 0.466 -2.537 1.00 74.44 86 ASP A O 1
ATOM 694 N N . GLY A 1 87 ? 5.295 0.064 -0.609 1.00 69.69 87 GLY A N 1
ATOM 695 C CA . GLY A 1 87 ? 4.664 -1.244 -0.436 1.00 69.69 87 GLY A CA 1
ATOM 696 C C . GLY A 1 87 ? 4.865 -1.861 0.941 1.00 69.69 87 GLY A C 1
ATOM 697 O O . GLY A 1 87 ? 5.876 -1.619 1.591 1.00 69.69 87 GLY A O 1
ATOM 698 N N . LEU A 1 88 ? 3.907 -2.702 1.349 1.00 73.12 88 LEU A N 1
ATOM 699 C CA . LEU A 1 88 ? 3.883 -3.322 2.680 1.00 73.12 88 LEU A CA 1
ATOM 700 C C . LEU A 1 88 ? 5.128 -4.169 2.975 1.00 73.12 88 LEU A C 1
ATOM 702 O O . LEU A 1 88 ? 5.600 -4.184 4.100 1.00 73.12 88 LEU A O 1
ATOM 706 N N . GLN A 1 89 ? 5.680 -4.819 1.952 1.00 74.06 89 GLN A N 1
ATOM 707 C CA . GLN A 1 89 ? 6.897 -5.638 2.030 1.00 74.06 89 GLN A CA 1
ATOM 708 C C . GLN A 1 89 ? 8.164 -4.873 2.458 1.00 74.06 89 GLN A C 1
ATOM 710 O O . GLN A 1 89 ? 9.172 -5.495 2.761 1.00 74.06 89 GLN A O 1
ATOM 715 N N . TRP A 1 90 ? 8.132 -3.538 2.421 1.00 79.69 90 TRP A N 1
ATOM 716 C CA . TRP A 1 90 ? 9.253 -2.666 2.783 1.00 79.69 90 TRP A CA 1
ATOM 717 C C . TRP A 1 90 ? 9.039 -1.976 4.135 1.00 79.69 90 TRP A C 1
ATOM 719 O O . TRP A 1 90 ? 9.760 -1.040 4.463 1.00 79.69 90 TRP A O 1
ATOM 729 N N . LEU A 1 91 ? 8.005 -2.370 4.886 1.00 80.81 91 LEU A N 1
ATOM 730 C CA . LEU A 1 91 ? 7.753 -1.838 6.219 1.00 80.81 91 LEU A CA 1
ATOM 731 C C . LEU A 1 91 ? 8.591 -2.584 7.252 1.00 80.81 91 LEU A C 1
ATOM 733 O O . LEU A 1 91 ? 8.498 -3.805 7.367 1.00 80.81 91 LEU A O 1
ATOM 737 N N . ASP A 1 92 ? 9.311 -1.825 8.071 1.00 84.12 92 ASP A N 1
ATOM 738 C CA . ASP A 1 92 ? 9.869 -2.339 9.318 1.00 84.12 92 ASP A CA 1
ATOM 739 C C . ASP A 1 92 ? 8.752 -2.665 10.321 1.00 84.12 92 ASP A C 1
ATOM 741 O O . ASP A 1 92 ? 7.655 -2.098 10.271 1.00 84.12 92 ASP A O 1
ATOM 745 N N . SER A 1 93 ? 9.041 -3.542 11.285 1.00 84.50 93 SER A N 1
ATOM 746 C CA . SER A 1 93 ? 8.070 -3.964 12.309 1.00 84.50 93 SER A CA 1
ATOM 747 C C . SER A 1 93 ? 7.487 -2.791 13.112 1.00 84.50 93 SER A C 1
ATOM 749 O O . SER A 1 93 ? 6.286 -2.764 13.412 1.00 84.50 93 SER A O 1
ATOM 751 N N . ASP A 1 94 ? 8.307 -1.785 13.423 1.00 86.50 94 ASP A N 1
ATOM 752 C CA . ASP A 1 94 ? 7.872 -0.594 14.160 1.00 86.50 94 ASP A CA 1
ATOM 753 C C . ASP A 1 94 ? 6.944 0.283 13.313 1.00 86.50 94 ASP A C 1
ATOM 755 O O . ASP A 1 94 ? 5.909 0.762 13.787 1.00 86.50 94 ASP A O 1
ATOM 759 N N . GLN A 1 95 ? 7.258 0.427 12.022 1.00 86.00 95 GLN A N 1
ATOM 760 C CA . GLN A 1 95 ? 6.421 1.159 11.071 1.00 86.00 95 GLN A CA 1
ATOM 761 C C . GLN A 1 95 ? 5.083 0.448 10.861 1.00 86.00 95 GLN A C 1
ATOM 763 O O . GLN A 1 95 ? 4.028 1.084 10.890 1.00 86.00 95 GLN A O 1
ATOM 768 N N . ALA A 1 96 ? 5.101 -0.879 10.724 1.00 87.38 96 ALA A N 1
ATOM 769 C CA . ALA A 1 96 ? 3.893 -1.685 10.623 1.00 87.38 96 ALA A CA 1
ATOM 770 C C . ALA A 1 96 ? 3.008 -1.546 11.875 1.00 87.38 96 ALA A C 1
ATOM 772 O O . ALA A 1 96 ? 1.792 -1.376 11.759 1.00 87.38 96 ALA A O 1
ATOM 773 N N . SER A 1 97 ? 3.607 -1.541 13.068 1.00 89.38 97 SER A N 1
ATOM 774 C CA . SER A 1 97 ? 2.889 -1.342 14.335 1.00 89.38 97 SER A CA 1
ATOM 775 C C . SER A 1 97 ? 2.271 0.058 14.436 1.00 89.38 97 SER A C 1
ATOM 777 O O . SER A 1 97 ? 1.096 0.195 14.782 1.00 89.38 97 SER A O 1
ATOM 779 N N . SER A 1 98 ? 3.016 1.096 14.044 1.00 90.31 98 SER A N 1
ATOM 780 C CA . SER A 1 98 ? 2.522 2.478 13.981 1.00 90.31 98 SER A CA 1
ATOM 781 C C . SER A 1 98 ? 1.334 2.626 13.021 1.00 90.31 98 SER A C 1
ATOM 783 O O . SER A 1 98 ? 0.320 3.246 13.359 1.00 90.31 98 SER A O 1
ATOM 785 N N . ILE A 1 99 ? 1.402 1.990 11.845 1.00 90.25 99 ILE A N 1
ATOM 786 C CA . ILE A 1 99 ? 0.306 1.974 10.866 1.00 90.25 99 ILE A CA 1
ATOM 787 C C . ILE A 1 99 ? -0.944 1.293 11.435 1.00 90.25 99 ILE A C 1
ATOM 789 O O . ILE A 1 99 ? -2.049 1.813 11.264 1.00 90.25 99 ILE A O 1
ATOM 793 N N . ILE A 1 100 ? -0.792 0.162 12.132 1.00 90.94 100 ILE A N 1
ATOM 794 C CA . ILE A 1 100 ? -1.917 -0.541 12.768 1.00 90.94 100 ILE A CA 1
ATOM 795 C C . ILE A 1 100 ? -2.627 0.374 13.773 1.00 90.94 100 ILE A C 1
ATOM 797 O O . ILE A 1 100 ? -3.856 0.468 13.760 1.00 90.94 100 ILE A O 1
ATOM 801 N N . GLU A 1 101 ? -1.881 1.092 14.613 1.00 93.19 101 GLU A N 1
ATOM 802 C CA . GLU A 1 101 ? -2.479 2.016 15.582 1.00 93.19 101 GLU A CA 1
ATOM 803 C C . GLU A 1 101 ? -3.137 3.232 14.913 1.00 93.19 101 GLU A C 1
ATOM 805 O O . GLU A 1 101 ? -4.210 3.665 15.344 1.00 93.19 101 GLU A O 1
ATOM 810 N N . LYS A 1 102 ? -2.568 3.753 13.816 1.00 92.31 102 LYS A N 1
ATOM 811 C CA . LYS A 1 102 ? -3.219 4.797 13.004 1.00 92.31 102 LYS A CA 1
ATOM 812 C C . LYS A 1 102 ? -4.554 4.316 12.426 1.00 92.31 102 LYS A C 1
ATOM 814 O O . LYS A 1 102 ? -5.546 5.042 12.527 1.00 92.31 102 LYS A O 1
ATOM 819 N N . LEU A 1 103 ? -4.606 3.100 11.874 1.00 91.38 103 LEU A N 1
ATOM 820 C CA . LEU A 1 103 ? -5.839 2.504 11.341 1.00 91.38 103 LEU A CA 1
ATOM 821 C C . LEU A 1 103 ? -6.907 2.357 12.430 1.00 91.38 103 LEU A C 1
ATOM 823 O O . LEU A 1 103 ? -8.036 2.808 12.239 1.00 91.38 103 LEU A O 1
ATOM 827 N N . LYS A 1 104 ? -6.540 1.832 13.604 1.00 90.81 104 LYS A N 1
ATOM 828 C CA . LYS A 1 104 ? -7.454 1.695 14.752 1.00 90.81 104 LYS A CA 1
ATOM 829 C C . LYS A 1 104 ? -7.994 3.045 15.228 1.00 90.81 104 LYS A C 1
ATOM 831 O O . LYS A 1 104 ? -9.194 3.190 15.456 1.00 90.81 104 LYS A O 1
ATOM 836 N N . LYS A 1 105 ? -7.137 4.068 15.342 1.00 92.25 105 LYS A N 1
ATOM 837 C CA . LYS A 1 105 ? -7.568 5.432 15.703 1.00 92.25 105 LYS A CA 1
ATOM 838 C C . LYS A 1 105 ? -8.544 6.007 14.681 1.00 92.25 105 LYS A C 1
ATOM 840 O O . LYS A 1 105 ? -9.536 6.629 15.063 1.00 92.25 105 LYS A O 1
ATOM 845 N N . TRP A 1 106 ? -8.282 5.799 13.391 1.00 91.12 106 TRP A N 1
ATOM 846 C CA . TRP A 1 106 ? -9.177 6.264 12.339 1.00 91.12 106 TRP A CA 1
ATOM 847 C C . TRP A 1 106 ? -10.531 5.548 12.387 1.00 91.12 106 TRP A C 1
ATOM 849 O O . TRP A 1 106 ? -11.559 6.229 12.375 1.00 91.12 106 TRP A O 1
ATOM 859 N N . GLN A 1 107 ? -10.535 4.219 12.521 1.00 88.62 107 GLN A N 1
ATOM 860 C CA . GLN A 1 107 ? -11.750 3.422 12.695 1.00 88.62 107 GLN A CA 1
ATOM 861 C C . GLN A 1 107 ? -12.575 3.944 13.879 1.00 88.62 107 GLN A C 1
ATOM 863 O O . GLN A 1 107 ? -13.728 4.323 13.699 1.00 88.62 107 GLN A O 1
ATOM 868 N N . ASN A 1 108 ? -11.958 4.101 15.055 1.00 88.94 108 ASN A N 1
ATOM 869 C CA . ASN A 1 108 ? -12.628 4.608 16.256 1.00 88.94 108 ASN A CA 1
ATOM 870 C C . ASN A 1 108 ? -13.231 6.005 16.072 1.00 88.94 108 ASN A C 1
ATOM 872 O O . ASN A 1 108 ? -14.337 6.262 16.544 1.00 88.94 108 ASN A O 1
ATOM 876 N N . ARG A 1 109 ? -12.534 6.913 15.377 1.00 87.94 109 ARG A N 1
ATOM 877 C CA . ARG A 1 109 ? -13.039 8.267 15.104 1.00 87.94 109 ARG A CA 1
ATOM 878 C C . ARG A 1 109 ? -14.306 8.241 14.251 1.00 87.94 109 ARG A C 1
ATOM 880 O O . ARG A 1 109 ? -15.236 8.993 14.521 1.00 87.94 109 ARG A O 1
ATOM 887 N N . VAL A 1 110 ? -14.330 7.409 13.213 1.00 86.50 110 VAL A N 1
ATOM 888 C CA . VAL A 1 110 ? -15.485 7.315 12.307 1.00 86.50 110 VAL A CA 1
ATOM 889 C C . VAL A 1 110 ? -16.648 6.612 12.995 1.00 86.50 110 VAL A C 1
ATOM 891 O O . VAL A 1 110 ? -17.777 7.086 12.917 1.00 86.50 110 VAL A O 1
ATOM 894 N N . THR A 1 111 ? -16.362 5.539 13.730 1.00 81.50 111 THR A N 1
ATOM 895 C CA . THR A 1 111 ? -17.360 4.798 14.501 1.00 81.50 111 THR A CA 1
ATOM 896 C C . THR A 1 111 ? -18.008 5.671 15.576 1.00 81.50 111 THR A C 1
ATOM 898 O O . THR A 1 111 ? -19.228 5.712 15.649 1.00 81.50 111 THR A O 1
ATOM 901 N N . ARG A 1 112 ? -17.232 6.447 16.348 1.00 78.88 112 ARG A N 1
ATOM 902 C CA . ARG A 1 112 ? -17.778 7.392 17.341 1.00 78.88 112 ARG A CA 1
ATOM 903 C C . ARG A 1 112 ? -18.719 8.410 16.703 1.00 78.88 112 ARG A C 1
ATOM 905 O O . ARG A 1 112 ? -19.846 8.567 17.151 1.00 78.88 112 ARG A O 1
ATOM 912 N N . LYS A 1 113 ? -18.281 9.025 15.601 1.00 72.44 113 LYS A N 1
ATOM 913 C CA . LYS A 1 113 ? -19.087 10.005 14.871 1.00 72.44 113 LYS A CA 1
ATOM 914 C C . LYS A 1 113 ? -20.382 9.399 14.319 1.00 72.44 113 LYS A C 1
ATOM 916 O O . LYS A 1 113 ? -21.368 10.104 14.193 1.00 72.44 113 LYS A O 1
ATOM 921 N N . LYS A 1 114 ? -20.404 8.103 13.989 1.00 66.00 114 LYS A N 1
ATOM 922 C CA . LYS A 1 114 ? -21.624 7.420 13.536 1.00 66.00 114 LYS A CA 1
ATOM 923 C C . LYS A 1 114 ? -22.671 7.303 14.651 1.00 66.00 114 LYS A C 1
ATOM 925 O O . LYS A 1 114 ? -23.854 7.400 14.351 1.00 66.00 114 LYS A O 1
ATOM 930 N N . TYR A 1 115 ? -22.244 7.114 15.899 1.00 57.75 115 TYR A N 1
ATOM 931 C CA . TYR A 1 115 ? -23.153 6.991 17.042 1.00 57.75 115 TYR A CA 1
ATOM 932 C C . TYR A 1 115 ? -23.666 8.346 17.553 1.00 57.75 115 TYR A C 1
ATOM 934 O O . TYR A 1 115 ? -24.808 8.416 17.975 1.00 57.75 115 TYR A O 1
ATOM 942 N N . GLU A 1 116 ? -22.891 9.427 17.418 1.00 58.97 116 GLU A N 1
ATOM 943 C CA . GLU A 1 116 ? -23.306 10.793 17.807 1.00 58.97 116 GLU A CA 1
ATOM 944 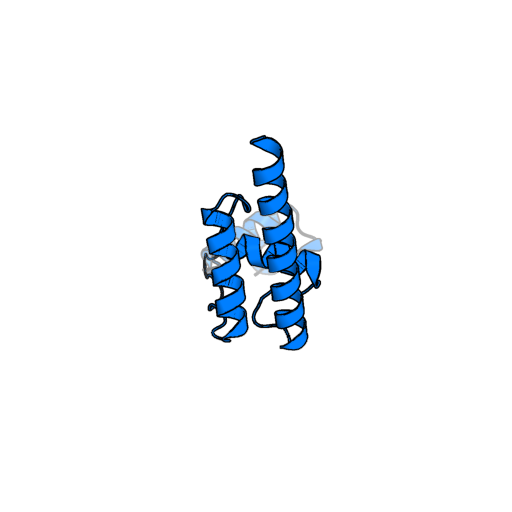C C . GLU A 1 116 ? -24.376 11.422 16.886 1.00 58.97 116 GLU A C 1
ATOM 946 O O . GLU A 1 116 ? -24.952 12.442 17.235 1.00 58.97 116 GLU A O 1
ATOM 951 N N . TRP A 1 117 ? -24.625 10.862 15.696 1.00 46.16 117 TRP A N 1
ATOM 952 C CA . TRP A 1 117 ? -25.618 11.370 14.727 1.00 46.16 117 TRP A CA 1
ATOM 953 C C . TRP A 1 117 ? -26.945 10.585 14.738 1.00 46.16 117 TRP A C 1
ATOM 955 O O . TRP A 1 117 ? -27.808 10.839 13.899 1.00 46.16 117 TRP A O 1
ATOM 965 N N . CYS A 1 118 ? -27.083 9.587 15.616 1.00 49.81 118 CYS A N 1
ATOM 966 C CA . CYS A 1 118 ? -28.307 8.791 15.787 1.00 49.81 118 CYS A CA 1
ATOM 967 C C . CYS A 1 118 ? -29.063 9.097 17.095 1.00 49.81 118 CYS A C 1
ATOM 969 O O . CYS A 1 118 ? -30.067 8.436 17.353 1.00 49.81 118 CYS A O 1
ATOM 971 N N . GLU A 1 119 ? -28.600 10.072 17.882 1.00 38.25 119 GLU A N 1
ATOM 972 C CA . GLU A 1 119 ? -29.360 10.732 18.960 1.00 38.25 119 GLU A CA 1
ATOM 973 C C . GLU A 1 119 ? -29.932 12.063 18.457 1.00 38.25 119 GLU A C 1
ATOM 975 O O . GLU A 1 119 ? -31.073 12.389 18.854 1.00 38.25 119 GLU A O 1
#

Organism: Photorhabdus laumondii subsp. laumondii (strain DSM 15139 / CIP 105565 / 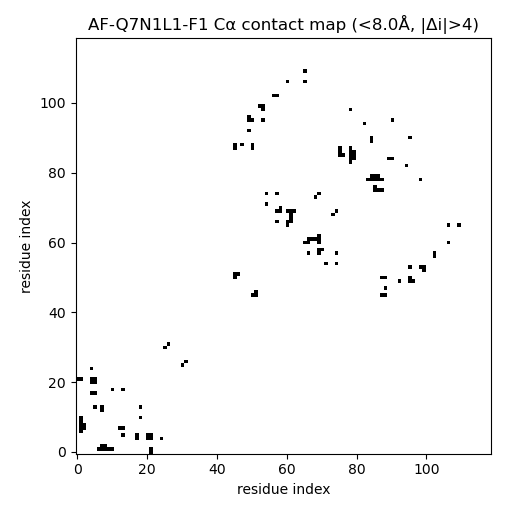TT01) (NCBI:txid243265)

InterPro domains:
  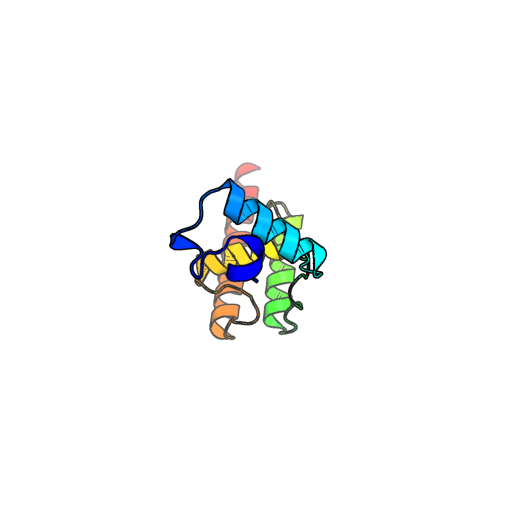IPR009363 Bacteriophage Mu, Gp16 [PF06252] (1-109)

Mean predicted aligned error: 12.98 Å

Nearest PDB structures (foldseek):
  1jde-assembly1_A  TM=6.950E-01  e=4.164E+00  [Clostridium] symbiosum

Radius of gyration: 25.53 Å; Cα contacts (8 Å, |Δi|>4): 78; chains: 1; bounding box: 54×27×65 Å

Foldseek 3Di:
DLCVQPVDPDPVPDDPVSVVSVVVVCVVVPDDPDDPPVPPPPDPQDPDPLSVVLLVLLVVCVVVVVDVDSDLCVSQVVLCVVPVDNHPNPDDPVSSVVSNVVSVVSSVVVVVVVVVVVD

Sequence (119 aa):
MLLSETGKASTREMDIPQLTRVLEAMKKRGFKIQSFRKSKKSRPLDSHPQSKKIRALWLEMASIGIVRNGSEQALAHWIKRETNIDGLQWLDSDQASSIIEKLKKWQNRVTRKKYEWCE